Protein AF-A0A7S3M971-F1 (afdb_monomer_lite)

Secondary structure (DSSP, 8-state):
-PPPTT-SHHHHHHHHHHT-HHHHHHHHHTTPPPPTTHHHHHHHTT-HHHHHHHHHTTPPPPTTHHHHHHHTT-HHHHHHHHHTT----TTTHHHHHS--TTTTTT-

Sequence (107 aa):
LALPWSATPEASSIVAMTGNTDHMKRLIEAGCPWHPETTMHCASKNLPAMMKFVHENGCPWHPLTCQYAAQAGSIDCLLYAHTHGAVIQPNLCRRLLNPLPGDLAGL

Structure (mmCIF, N/CA/C/O backbone):
data_AF-A0A7S3M971-F1
#
_entry.id   AF-A0A7S3M971-F1
#
loop_
_atom_site.group_PDB
_atom_site.id
_atom_site.type_symbol
_atom_site.label_atom_id
_atom_site.label_alt_id
_atom_site.label_comp_id
_atom_site.label_asym_id
_atom_site.label_entity_id
_atom_site.label_seq_id
_atom_site.pdbx_PDB_ins_code
_atom_site.Cartn_x
_atom_site.Cartn_y
_atom_site.Cartn_z
_atom_site.occupancy
_atom_site.B_iso_or_equiv
_atom_site.auth_seq_id
_atom_site.auth_comp_id
_atom_site.auth_asym_id
_atom_site.auth_atom_id
_atom_site.pdbx_PDB_model_num
ATOM 1 N N . LEU A 1 1 ? 15.209 -9.851 -24.673 1.00 39.00 1 LEU A N 1
ATOM 2 C CA . LEU A 1 1 ? 15.557 -8.470 -24.269 1.00 39.00 1 LEU A CA 1
ATOM 3 C C . LEU A 1 1 ? 15.599 -8.457 -22.751 1.00 39.00 1 LEU A C 1
ATOM 5 O O . LEU A 1 1 ? 14.648 -8.924 -22.141 1.00 39.00 1 LEU A O 1
ATOM 9 N N . ALA A 1 2 ? 16.753 -8.115 -22.180 1.00 43.84 2 ALA A N 1
ATOM 10 C CA . ALA A 1 2 ? 17.083 -8.328 -20.774 1.00 43.84 2 ALA A CA 1
ATOM 11 C C . ALA A 1 2 ? 16.130 -7.559 -19.848 1.00 43.84 2 ALA A C 1
ATOM 13 O O . ALA A 1 2 ? 16.044 -6.336 -19.942 1.00 43.84 2 ALA A O 1
ATOM 14 N N . LEU A 1 3 ? 15.432 -8.271 -18.960 1.00 50.69 3 LEU A N 1
ATOM 15 C CA . LEU A 1 3 ? 14.775 -7.636 -17.821 1.00 50.69 3 LEU A CA 1
ATOM 16 C C . LEU A 1 3 ? 15.882 -6.976 -16.984 1.00 50.69 3 LEU A C 1
ATOM 18 O O . LEU A 1 3 ? 16.866 -7.653 -16.663 1.00 50.69 3 LEU A O 1
ATOM 22 N N . PRO A 1 4 ? 15.794 -5.669 -16.688 1.00 59.34 4 PRO A N 1
ATOM 23 C CA . PRO A 1 4 ? 16.798 -5.016 -15.874 1.00 59.34 4 PRO A CA 1
ATOM 24 C C . PRO A 1 4 ? 16.792 -5.690 -14.503 1.00 59.34 4 PRO A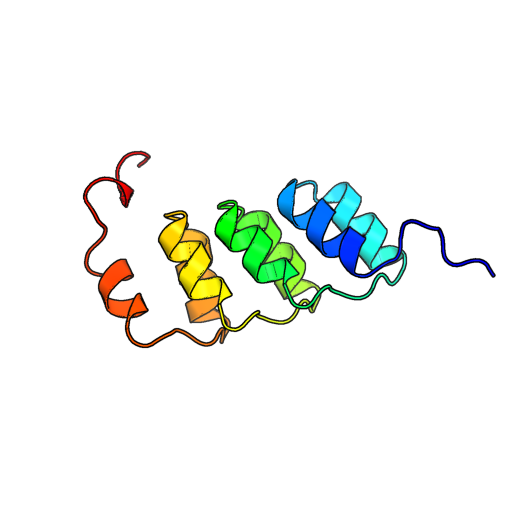 C 1
ATOM 26 O O . PRO A 1 4 ? 15.738 -6.019 -13.962 1.00 59.34 4 PRO A O 1
ATOM 29 N N . TRP A 1 5 ? 17.978 -5.862 -13.932 1.00 55.28 5 TRP A N 1
ATOM 30 C CA . TRP A 1 5 ? 18.257 -6.360 -12.578 1.00 55.28 5 TRP A CA 1
ATOM 31 C C . TRP A 1 5 ? 17.487 -5.628 -11.449 1.00 55.28 5 TRP A C 1
ATOM 33 O O . TRP A 1 5 ? 17.665 -5.950 -10.280 1.00 55.28 5 TRP A O 1
ATOM 43 N N . SER A 1 6 ? 16.643 -4.647 -11.787 1.00 60.62 6 SER A N 1
ATOM 44 C CA . SER A 1 6 ? 15.794 -3.845 -10.909 1.00 60.62 6 SER A CA 1
ATOM 45 C C . SER A 1 6 ? 14.292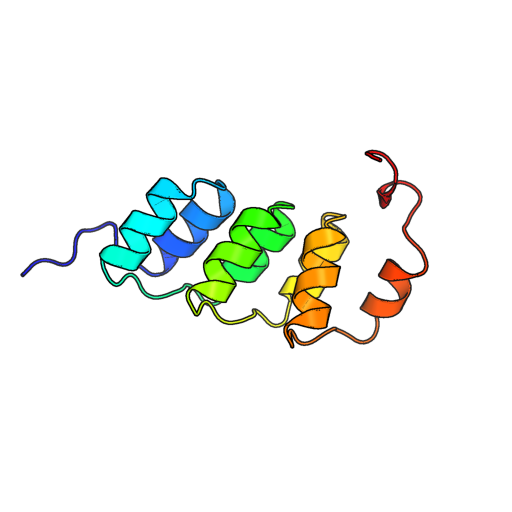 -4.168 -10.976 1.00 60.62 6 SER A C 1
ATOM 47 O O . SER A 1 6 ? 13.552 -3.649 -10.149 1.00 60.62 6 SER A O 1
ATOM 49 N N . ALA A 1 7 ? 13.812 -4.983 -11.924 1.00 68.12 7 ALA A N 1
ATOM 50 C CA . ALA A 1 7 ? 12.383 -5.298 -12.082 1.00 68.12 7 ALA A CA 1
ATOM 51 C C . ALA A 1 7 ? 11.999 -6.624 -11.403 1.00 68.12 7 ALA A C 1
ATOM 53 O O . ALA A 1 7 ? 11.342 -7.479 -11.998 1.00 68.12 7 ALA A O 1
ATOM 54 N N . THR A 1 8 ? 12.458 -6.826 -10.169 1.00 83.06 8 THR A N 1
ATOM 55 C CA . THR A 1 8 ? 12.052 -7.978 -9.357 1.00 83.06 8 THR A CA 1
ATOM 56 C C . THR A 1 8 ? 10.913 -7.579 -8.416 1.00 83.06 8 THR A C 1
ATOM 58 O O . THR A 1 8 ? 10.836 -6.408 -8.031 1.00 83.06 8 THR A O 1
ATOM 61 N N . PRO A 1 9 ? 10.035 -8.511 -8.000 1.00 82.38 9 PRO A N 1
ATOM 62 C CA . PRO A 1 9 ? 8.995 -8.210 -7.018 1.00 82.38 9 PRO A CA 1
ATOM 63 C C . PRO A 1 9 ? 9.549 -7.488 -5.781 1.00 82.38 9 PRO A C 1
ATOM 65 O O . PRO A 1 9 ? 8.962 -6.514 -5.317 1.00 82.38 9 PRO A O 1
ATOM 68 N N . GLU A 1 10 ? 10.723 -7.889 -5.292 1.00 88.19 10 GLU A N 1
ATOM 69 C CA . GLU A 1 10 ? 11.387 -7.312 -4.117 1.00 88.19 10 GLU A CA 1
ATOM 70 C C . GLU A 1 10 ? 11.674 -5.815 -4.279 1.00 88.19 10 GLU A C 1
ATOM 72 O O . GLU A 1 10 ? 11.571 -5.062 -3.308 1.00 88.19 10 GLU A O 1
ATOM 77 N N . ALA A 1 11 ? 11.967 -5.351 -5.499 1.00 88.31 11 ALA A N 1
ATOM 78 C CA . ALA A 1 11 ? 12.182 -3.934 -5.767 1.00 88.31 11 ALA A CA 1
ATOM 79 C C . ALA A 1 11 ? 10.930 -3.102 -5.452 1.00 88.31 11 ALA A C 1
ATOM 81 O O . ALA A 1 11 ? 11.047 -2.032 -4.852 1.00 88.31 11 ALA A O 1
ATOM 82 N N . SER A 1 12 ? 9.731 -3.609 -5.774 1.00 89.50 12 SER A N 1
ATOM 83 C CA . SER A 1 12 ? 8.471 -2.920 -5.451 1.00 89.50 12 SER A CA 1
ATOM 84 C C . SER A 1 12 ? 8.279 -2.764 -3.937 1.00 89.50 12 SER A C 1
ATOM 86 O O . SER A 1 12 ? 7.896 -1.695 -3.469 1.00 89.50 12 SER A O 1
ATOM 88 N N . SER A 1 13 ? 8.642 -3.784 -3.156 1.00 90.56 13 SER A N 1
ATOM 89 C CA . SER A 1 13 ? 8.592 -3.759 -1.692 1.00 90.56 13 SER A CA 1
ATOM 90 C C . SER A 1 13 ? 9.584 -2.748 -1.100 1.00 90.56 13 SER A C 1
ATOM 92 O O . SER A 1 13 ? 9.210 -1.903 -0.284 1.00 90.56 13 SER A O 1
ATOM 94 N N . ILE A 1 14 ? 10.839 -2.769 -1.563 1.00 89.25 14 ILE A N 1
ATOM 95 C CA . ILE A 1 14 ? 11.890 -1.857 -1.087 1.00 89.25 14 ILE A CA 1
ATOM 96 C C . ILE A 1 14 ? 11.523 -0.407 -1.404 1.00 89.25 14 ILE A C 1
ATOM 98 O O . ILE A 1 14 ? 11.549 0.446 -0.518 1.00 89.25 14 ILE A O 1
ATOM 102 N N . VAL A 1 15 ? 11.141 -0.114 -2.650 1.00 91.50 15 VAL A N 1
ATOM 103 C CA . VAL A 1 15 ? 10.777 1.249 -3.058 1.00 91.50 15 VAL A CA 1
ATOM 104 C C . VAL A 1 15 ? 9.540 1.734 -2.302 1.00 91.50 15 VAL A C 1
ATOM 106 O O . VAL A 1 15 ? 9.524 2.880 -1.847 1.00 91.50 15 VAL A O 1
ATOM 109 N N . ALA A 1 16 ? 8.550 0.869 -2.071 1.00 90.31 16 ALA A N 1
ATOM 110 C CA . ALA A 1 16 ? 7.361 1.202 -1.290 1.00 90.31 16 ALA A CA 1
ATOM 111 C C . ALA A 1 16 ? 7.695 1.674 0.131 1.00 90.31 16 ALA A C 1
ATOM 113 O O . ALA A 1 16 ? 7.096 2.638 0.609 1.00 90.31 16 ALA A O 1
ATOM 114 N N . MET A 1 17 ? 8.686 1.056 0.780 1.00 88.56 17 MET A N 1
ATOM 115 C CA . MET A 1 17 ? 9.145 1.448 2.119 1.00 88.56 17 MET A CA 1
ATOM 116 C C . MET A 1 17 ? 9.851 2.807 2.152 1.00 88.56 17 MET A C 1
ATOM 118 O O . MET A 1 17 ? 9.934 3.415 3.218 1.00 88.56 17 MET A O 1
ATOM 122 N N . THR A 1 18 ? 10.378 3.278 1.018 1.00 89.25 18 THR A N 1
ATOM 123 C CA . THR A 1 18 ? 11.065 4.579 0.931 1.00 89.25 18 THR A CA 1
ATOM 124 C C . THR A 1 18 ? 10.110 5.752 0.725 1.00 89.25 18 THR A C 1
ATOM 126 O O . THR A 1 18 ? 10.504 6.894 0.935 1.00 89.25 18 THR A O 1
ATOM 129 N N . GLY A 1 19 ? 8.876 5.498 0.274 1.00 86.94 19 GLY A N 1
ATOM 130 C CA . GLY A 1 19 ? 7.932 6.554 -0.102 1.00 86.94 19 GLY A CA 1
ATOM 131 C C . GLY A 1 19 ? 8.291 7.298 -1.398 1.00 86.94 19 GLY A C 1
ATOM 132 O O . GLY A 1 19 ? 7.608 8.256 -1.750 1.00 86.94 19 GLY A O 1
ATOM 133 N N . ASN A 1 20 ? 9.319 6.864 -2.140 1.00 90.25 20 ASN A N 1
ATOM 134 C CA . ASN A 1 20 ? 9.722 7.496 -3.396 1.00 90.25 20 ASN A CA 1
ATOM 135 C C . ASN A 1 20 ? 8.792 7.082 -4.555 1.00 90.25 20 ASN A C 1
ATOM 137 O O . ASN A 1 20 ? 8.924 6.002 -5.136 1.00 90.25 20 ASN A O 1
ATOM 141 N N . THR A 1 21 ? 7.838 7.951 -4.888 1.00 90.56 21 THR A N 1
ATOM 142 C CA . THR A 1 21 ? 6.831 7.723 -5.936 1.00 90.56 21 THR A CA 1
ATOM 143 C C . THR A 1 21 ? 7.415 7.716 -7.346 1.00 90.56 21 THR A C 1
ATOM 145 O O . THR A 1 21 ? 6.902 6.993 -8.196 1.00 90.56 21 THR A O 1
ATOM 148 N N . ASP A 1 22 ? 8.508 8.435 -7.603 1.00 90.88 22 ASP A N 1
ATOM 149 C CA . ASP A 1 22 ? 9.158 8.455 -8.919 1.00 90.88 22 ASP A CA 1
ATOM 150 C C . ASP A 1 22 ? 9.844 7.123 -9.224 1.00 90.88 22 ASP A C 1
ATOM 152 O O . ASP A 1 22 ? 9.708 6.578 -10.321 1.00 90.88 22 ASP A O 1
ATOM 156 N N . HIS A 1 23 ? 10.537 6.549 -8.239 1.00 89.69 23 HIS A N 1
ATOM 157 C CA . HIS A 1 23 ? 11.070 5.194 -8.359 1.00 89.69 23 HIS A CA 1
ATOM 158 C C . HIS A 1 23 ? 9.946 4.1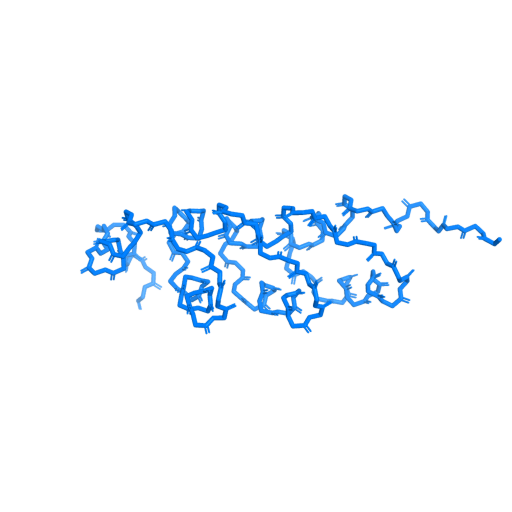69 -8.518 1.00 89.69 23 HIS A C 1
ATOM 160 O O . HIS A 1 23 ? 10.077 3.257 -9.332 1.00 89.69 23 HIS A O 1
ATOM 166 N N . MET A 1 24 ? 8.828 4.341 -7.805 1.00 91.00 24 MET A N 1
ATOM 167 C CA . MET A 1 24 ? 7.691 3.429 -7.927 1.00 91.00 24 MET A CA 1
ATOM 168 C C . MET A 1 24 ? 7.080 3.473 -9.332 1.00 91.00 24 MET A C 1
ATOM 170 O O . MET A 1 24 ? 6.848 2.428 -9.931 1.00 91.00 24 MET A O 1
ATOM 174 N N . LYS A 1 25 ? 6.887 4.670 -9.898 1.00 91.75 25 LYS A N 1
ATOM 175 C CA . LYS A 1 25 ? 6.402 4.845 -11.276 1.00 91.75 25 LYS A CA 1
ATOM 176 C C . LYS A 1 25 ? 7.293 4.138 -12.289 1.00 91.75 25 LYS A C 1
ATOM 178 O O . LYS A 1 25 ? 6.783 3.393 -13.117 1.00 91.75 25 LYS A O 1
ATOM 183 N N . ARG A 1 26 ? 8.615 4.293 -12.171 1.00 90.62 26 ARG A N 1
ATOM 184 C CA . ARG A 1 26 ? 9.575 3.612 -13.056 1.00 90.62 26 ARG A CA 1
ATOM 185 C C . ARG A 1 26 ? 9.449 2.090 -12.993 1.00 90.62 26 ARG A C 1
ATOM 187 O O . ARG A 1 26 ? 9.590 1.433 -14.018 1.00 90.62 26 ARG A O 1
ATOM 194 N N . LEU A 1 27 ? 9.186 1.525 -11.812 1.00 89.50 27 LEU A N 1
ATOM 195 C CA . LEU A 1 27 ? 8.960 0.084 -11.670 1.00 89.50 27 LEU A CA 1
ATOM 196 C C . LEU A 1 27 ? 7.650 -0.356 -12.332 1.00 89.50 27 LEU A C 1
ATOM 198 O O . LEU A 1 27 ? 7.644 -1.369 -13.029 1.00 89.50 27 LEU A O 1
ATOM 202 N N . ILE A 1 28 ? 6.570 0.412 -12.168 1.00 89.56 28 ILE A N 1
ATOM 203 C CA . ILE A 1 28 ? 5.279 0.133 -12.815 1.00 89.56 28 ILE A CA 1
ATOM 204 C C . ILE A 1 28 ? 5.420 0.184 -14.343 1.00 89.56 28 ILE A C 1
ATOM 206 O O . ILE A 1 28 ? 5.005 -0.747 -15.029 1.00 89.56 28 ILE A O 1
ATOM 210 N N . GLU A 1 29 ? 6.060 1.226 -14.882 1.00 89.19 29 GLU A N 1
ATOM 211 C CA . GLU A 1 29 ? 6.311 1.388 -16.323 1.00 89.19 29 GLU A CA 1
ATOM 212 C C . GLU A 1 29 ? 7.190 0.267 -16.898 1.00 89.19 29 GLU A C 1
ATOM 214 O O . GLU A 1 29 ? 6.998 -0.154 -18.037 1.00 89.19 29 GLU A O 1
ATOM 219 N N . ALA A 1 30 ? 8.127 -0.257 -16.102 1.00 88.38 30 ALA A N 1
ATOM 220 C CA . ALA A 1 30 ? 8.954 -1.402 -16.471 1.00 88.38 30 ALA A CA 1
ATOM 221 C C . ALA A 1 30 ? 8.208 -2.751 -16.409 1.00 88.38 30 ALA A C 1
ATOM 223 O O . ALA A 1 30 ? 8.793 -3.780 -16.751 1.00 88.38 30 ALA A O 1
ATOM 224 N N . GLY A 1 31 ? 6.945 -2.771 -15.969 1.00 86.94 31 GLY A N 1
ATOM 225 C CA . GLY A 1 31 ? 6.158 -3.994 -15.802 1.00 86.94 31 GLY A CA 1
ATOM 226 C C . GLY A 1 31 ? 6.594 -4.835 -14.601 1.00 86.94 31 GLY A C 1
ATOM 227 O O . GLY A 1 31 ? 6.452 -6.058 -14.625 1.00 86.94 31 GLY A O 1
ATOM 228 N N . CYS A 1 32 ? 7.156 -4.205 -13.565 1.00 87.38 32 CYS A N 1
ATOM 229 C CA . CYS A 1 32 ? 7.559 -4.900 -12.350 1.00 87.38 32 CYS A CA 1
ATOM 230 C C . CYS A 1 32 ? 6.331 -5.519 -11.659 1.00 87.38 32 CYS A C 1
ATOM 232 O O . CYS A 1 32 ? 5.370 -4.800 -11.371 1.00 87.38 32 CYS A O 1
ATOM 234 N N . PRO A 1 33 ? 6.345 -6.825 -11.344 1.00 89.81 33 PRO A N 1
ATOM 235 C CA . PRO A 1 33 ? 5.282 -7.433 -10.558 1.00 89.81 33 PRO A CA 1
ATOM 236 C C . PRO A 1 33 ? 5.266 -6.867 -9.134 1.00 89.81 33 PRO A C 1
ATOM 238 O O . PRO A 1 33 ? 6.305 -6.531 -8.562 1.00 89.81 33 PRO A O 1
ATOM 241 N N . TRP A 1 34 ? 4.075 -6.805 -8.544 1.00 92.62 34 TRP A N 1
ATOM 242 C CA . TRP A 1 34 ? 3.908 -6.421 -7.149 1.00 92.62 34 TRP A CA 1
ATOM 243 C C . TRP A 1 34 ? 4.397 -7.523 -6.214 1.00 92.62 34 TRP A C 1
ATOM 245 O O . TRP A 1 34 ? 4.000 -8.682 -6.344 1.00 92.62 34 TRP A O 1
ATOM 255 N N . HIS A 1 35 ? 5.200 -7.157 -5.217 1.00 93.88 35 HIS A N 1
ATOM 256 C CA . HIS A 1 35 ? 5.418 -8.027 -4.071 1.00 93.88 35 HIS A CA 1
ATOM 257 C C . HIS A 1 35 ? 4.110 -8.153 -3.273 1.00 93.88 35 HIS A C 1
ATOM 259 O O . HIS A 1 35 ? 3.446 -7.139 -3.032 1.00 93.88 35 HIS A O 1
ATOM 265 N N . PRO A 1 36 ? 3.744 -9.351 -2.789 1.00 89.75 36 PRO A N 1
ATOM 266 C CA . PRO A 1 36 ? 2.511 -9.548 -2.019 1.00 89.75 36 PRO A CA 1
ATOM 267 C C . PRO A 1 36 ? 2.454 -8.710 -0.731 1.00 89.75 36 PRO A C 1
ATOM 269 O O . PRO A 1 36 ? 1.374 -8.406 -0.233 1.00 89.75 36 PRO A O 1
ATOM 272 N N . GLU A 1 37 ? 3.610 -8.312 -0.200 1.00 93.56 37 GLU A N 1
ATOM 273 C CA . GLU A 1 37 ? 3.730 -7.545 1.047 1.00 93.56 37 GLU A CA 1
ATOM 274 C C . GLU A 1 37 ? 3.833 -6.023 0.847 1.00 93.56 37 GLU A C 1
ATOM 276 O O . GLU A 1 37 ? 3.921 -5.281 1.824 1.00 93.56 37 GLU A O 1
ATOM 281 N N . THR A 1 38 ? 3.811 -5.524 -0.392 1.00 94.38 38 THR A N 1
ATOM 282 C CA . THR A 1 38 ? 4.025 -4.096 -0.689 1.00 94.38 38 THR A CA 1
ATOM 283 C C . THR A 1 38 ? 3.074 -3.181 0.093 1.00 94.38 38 THR A C 1
ATOM 285 O O . THR A 1 38 ? 3.519 -2.226 0.731 1.00 94.38 38 THR A O 1
ATOM 288 N N . THR A 1 39 ? 1.773 -3.496 0.134 1.00 93.69 39 THR A N 1
ATOM 289 C CA . THR A 1 39 ? 0.792 -2.702 0.902 1.00 93.69 39 THR A CA 1
ATOM 290 C C . THR A 1 39 ? 1.027 -2.772 2.415 1.00 93.69 39 THR A C 1
ATOM 292 O O . THR A 1 39 ? 0.879 -1.761 3.102 1.00 93.69 39 THR A O 1
ATOM 295 N N . MET A 1 40 ? 1.457 -3.924 2.942 1.00 92.69 40 MET A N 1
ATOM 296 C CA . MET A 1 40 ? 1.815 -4.092 4.357 1.00 92.69 40 MET A CA 1
ATOM 297 C C . MET A 1 40 ? 3.025 -3.238 4.742 1.00 92.69 40 MET A C 1
ATOM 299 O O . MET A 1 40 ? 3.039 -2.640 5.818 1.00 92.69 40 MET A O 1
ATOM 303 N N . HIS A 1 41 ? 4.023 -3.147 3.867 1.00 94.19 41 HIS A N 1
ATOM 304 C CA . HIS A 1 41 ? 5.203 -2.322 4.095 1.00 94.19 41 HIS A CA 1
ATOM 305 C C . HIS A 1 41 ? 4.904 -0.822 4.064 1.00 94.19 41 HIS A C 1
ATOM 307 O O . HIS A 1 41 ? 5.419 -0.088 4.907 1.00 94.19 41 HIS A O 1
ATOM 313 N N . CYS A 1 42 ? 4.029 -0.353 3.169 1.00 94.31 42 CYS A N 1
ATOM 314 C CA . CYS A 1 42 ? 3.561 1.034 3.228 1.00 94.31 42 CYS A CA 1
ATOM 315 C C . CYS A 1 42 ? 2.848 1.330 4.555 1.00 94.31 42 CYS A C 1
ATOM 317 O O . CYS A 1 42 ? 3.110 2.352 5.189 1.00 94.31 42 CYS A O 1
ATOM 319 N N . ALA A 1 43 ? 1.977 0.414 4.988 1.00 91.94 43 ALA A N 1
ATOM 320 C CA . ALA A 1 43 ? 1.237 0.532 6.236 1.00 91.94 43 ALA A CA 1
ATOM 321 C C . ALA A 1 43 ? 2.154 0.564 7.470 1.00 91.94 43 ALA A C 1
ATOM 323 O O . ALA A 1 43 ? 1.984 1.424 8.332 1.00 91.94 43 ALA A O 1
ATOM 324 N N . SER A 1 44 ? 3.157 -0.318 7.546 1.00 91.38 44 SER A N 1
ATOM 325 C CA . SER A 1 44 ? 4.093 -0.372 8.679 1.00 91.38 44 SER A CA 1
ATOM 326 C C . SER A 1 44 ? 5.017 0.846 8.767 1.00 91.38 44 SER A C 1
ATOM 328 O O . SER A 1 44 ? 5.509 1.169 9.848 1.00 91.38 44 SER A O 1
ATOM 330 N N . LYS A 1 45 ? 5.241 1.541 7.645 1.00 93.12 45 LYS A N 1
ATOM 331 C CA . LYS A 1 45 ? 6.021 2.784 7.571 1.00 93.12 45 LYS A CA 1
AT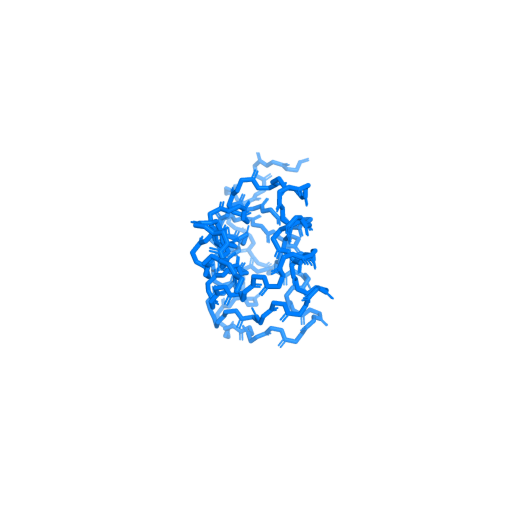OM 332 C C . LYS A 1 45 ? 5.184 4.054 7.717 1.00 93.12 45 LYS A C 1
ATOM 334 O O . LYS A 1 45 ? 5.753 5.136 7.631 1.00 93.12 45 LYS A O 1
ATOM 339 N N . ASN A 1 46 ? 3.873 3.935 7.946 1.00 91.44 46 ASN A N 1
ATOM 340 C CA . ASN A 1 46 ? 2.947 5.068 7.983 1.00 91.44 46 ASN A CA 1
ATOM 341 C C . ASN A 1 46 ? 3.042 5.936 6.707 1.00 91.44 46 ASN A C 1
ATOM 343 O O . ASN A 1 46 ? 3.173 7.156 6.769 1.00 91.44 46 ASN A O 1
ATOM 347 N N . LEU A 1 47 ? 3.006 5.295 5.531 1.00 94.62 47 LEU A N 1
ATOM 348 C CA . LEU A 1 47 ? 3.076 5.956 4.221 1.00 94.62 47 LEU A CA 1
ATOM 349 C C . LEU A 1 47 ? 1.722 5.886 3.485 1.00 94.62 47 LEU A C 1
ATOM 351 O O . LEU A 1 47 ? 1.609 5.177 2.478 1.00 94.62 47 LEU A O 1
ATOM 355 N N . PRO A 1 48 ? 0.682 6.618 3.930 1.00 92.38 48 PRO A N 1
ATOM 356 C CA . PRO A 1 48 ? -0.656 6.519 3.349 1.00 92.38 48 PRO A CA 1
ATOM 357 C C . PRO A 1 48 ? -0.703 6.937 1.880 1.00 92.38 48 PRO A C 1
ATOM 359 O O . PRO A 1 48 ? -1.372 6.279 1.092 1.00 92.38 48 PRO A O 1
ATOM 362 N N . ALA A 1 49 ? 0.039 7.972 1.474 1.00 94.12 49 ALA A N 1
ATOM 363 C CA . ALA A 1 49 ? 0.074 8.404 0.075 1.00 94.12 49 ALA A CA 1
ATOM 364 C C 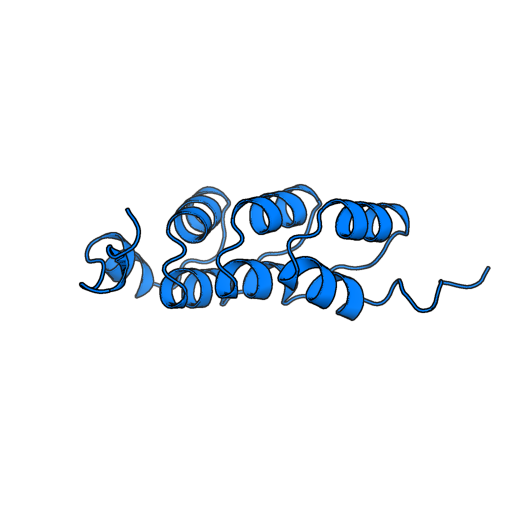. ALA A 1 49 ? 0.646 7.318 -0.855 1.00 94.12 49 ALA A C 1
ATOM 366 O O . ALA A 1 49 ? 0.081 7.050 -1.913 1.00 94.12 49 ALA A O 1
ATOM 367 N N . MET A 1 50 ? 1.726 6.645 -0.435 1.00 95.12 50 MET A N 1
ATOM 368 C CA . MET A 1 50 ? 2.311 5.543 -1.202 1.00 95.12 50 MET A CA 1
ATOM 369 C C . MET A 1 50 ? 1.391 4.318 -1.212 1.00 95.12 50 MET A C 1
ATOM 371 O O . MET A 1 50 ? 1.227 3.702 -2.258 1.00 95.12 50 MET A O 1
ATOM 375 N N . MET A 1 51 ? 0.754 3.984 -0.083 1.00 94.69 51 MET A N 1
ATOM 376 C CA . MET A 1 51 ? -0.167 2.845 -0.012 1.00 94.69 51 MET A CA 1
ATOM 377 C C . MET A 1 51 ? -1.365 3.017 -0.957 1.00 94.69 51 MET A C 1
ATOM 379 O O . MET A 1 51 ? -1.732 2.072 -1.653 1.00 94.69 51 MET A O 1
ATOM 383 N N . LYS A 1 52 ? -1.939 4.228 -1.010 1.00 94.50 52 LYS A N 1
ATOM 384 C CA . LYS A 1 52 ? -2.989 4.589 -1.976 1.00 94.50 52 LYS A CA 1
ATOM 385 C C . LYS A 1 52 ? -2.483 4.433 -3.405 1.00 94.50 52 LYS A C 1
ATOM 387 O O . LYS A 1 52 ? -3.090 3.722 -4.194 1.00 94.50 52 LYS A O 1
ATOM 392 N N . PHE A 1 53 ? -1.314 5.008 -3.691 1.00 94.50 53 PHE A N 1
ATOM 393 C CA . PHE A 1 53 ? -0.702 4.960 -5.013 1.00 94.50 53 PHE A CA 1
ATOM 394 C C . PHE A 1 53 ? -0.490 3.525 -5.516 1.00 94.50 53 PHE A C 1
ATOM 396 O O . PHE A 1 53 ? -0.914 3.197 -6.621 1.00 94.50 53 PHE A O 1
ATOM 403 N N . VAL A 1 54 ? 0.131 2.643 -4.726 1.00 94.19 54 VAL A N 1
ATOM 404 C CA . VAL A 1 54 ? 0.368 1.255 -5.164 1.00 94.19 54 VAL A CA 1
ATOM 405 C C . VAL A 1 54 ? -0.939 0.482 -5.321 1.00 94.19 54 VAL A C 1
ATOM 407 O O . VAL A 1 54 ? -1.073 -0.293 -6.265 1.00 94.19 54 VAL A O 1
ATOM 410 N N . HIS A 1 55 ? -1.923 0.713 -4.446 1.00 94.25 55 HIS A N 1
ATOM 411 C CA . HIS A 1 55 ? -3.222 0.051 -4.531 1.00 94.25 55 HIS A CA 1
ATOM 412 C C . HIS A 1 55 ? -4.000 0.461 -5.790 1.00 94.25 55 HIS A C 1
ATOM 414 O O . HIS A 1 55 ? -4.481 -0.402 -6.521 1.00 94.25 55 HIS A O 1
ATOM 420 N N . GLU A 1 56 ? -4.051 1.760 -6.097 1.00 94.25 56 GLU A N 1
ATOM 421 C CA . GLU A 1 56 ? -4.684 2.298 -7.312 1.00 94.25 56 GLU A CA 1
ATOM 422 C C . GLU A 1 56 ? -4.015 1.792 -8.599 1.00 94.25 56 GLU A C 1
ATOM 424 O O . GLU A 1 56 ? -4.663 1.700 -9.639 1.00 94.25 56 GLU A O 1
ATOM 429 N N . ASN A 1 57 ? -2.742 1.390 -8.522 1.00 93.75 57 ASN A N 1
ATOM 430 C CA . ASN A 1 57 ? -1.995 0.762 -9.616 1.00 93.75 57 ASN A CA 1
ATOM 431 C C . ASN A 1 57 ? -2.042 -0.783 -9.581 1.00 93.75 57 ASN A C 1
ATOM 433 O O . ASN A 1 57 ? -1.213 -1.460 -10.194 1.00 93.75 57 ASN A O 1
ATOM 437 N N . GLY A 1 58 ? -3.017 -1.365 -8.876 1.00 91.62 58 GLY A N 1
ATOM 438 C CA . GLY A 1 58 ? -3.309 -2.799 -8.912 1.00 91.62 58 GLY A CA 1
ATOM 439 C C . GLY A 1 58 ? -2.514 -3.653 -7.925 1.00 91.62 58 GLY A C 1
ATOM 440 O O . GLY A 1 58 ? -2.537 -4.880 -8.037 1.00 91.62 58 GLY A O 1
ATOM 441 N N . CYS A 1 59 ? -1.818 -3.051 -6.955 1.00 93.38 59 CYS A N 1
ATOM 442 C CA . CYS A 1 59 ? -1.181 -3.816 -5.888 1.00 93.38 59 CYS A CA 1
ATOM 443 C C . CYS A 1 59 ? -2.250 -4.446 -4.974 1.00 93.38 59 CYS A C 1
ATOM 445 O O . CYS A 1 59 ? -3.101 -3.724 -4.435 1.00 93.38 59 CYS A O 1
ATOM 447 N N . PRO A 1 60 ? -2.205 -5.772 -4.741 1.00 92.56 60 PRO A N 1
ATOM 448 C CA . PRO A 1 60 ? -3.166 -6.434 -3.874 1.00 92.56 60 PRO A CA 1
ATOM 449 C C . PRO A 1 60 ? -2.980 -6.040 -2.403 1.00 92.56 60 PRO A C 1
ATOM 451 O O . PRO A 1 60 ? -1.885 -5.688 -1.942 1.00 92.56 60 PRO A O 1
ATOM 454 N N . TRP A 1 61 ? -4.072 -6.141 -1.647 1.00 92.94 61 TRP A N 1
ATOM 455 C CA . TRP A 1 61 ? -4.035 -6.020 -0.196 1.00 92.94 61 TRP A CA 1
ATOM 456 C C . TRP A 1 61 ? -3.357 -7.234 0.427 1.00 92.94 61 TRP A C 1
ATOM 458 O O . TRP A 1 61 ? -3.776 -8.371 0.209 1.00 92.94 61 TRP A O 1
ATOM 468 N N . HIS A 1 62 ? -2.363 -6.988 1.273 1.00 92.31 62 HIS A N 1
ATOM 469 C CA . HIS A 1 62 ? -1.856 -8.020 2.158 1.00 92.31 62 HIS A CA 1
ATOM 470 C C . HIS A 1 62 ? -2.842 -8.237 3.329 1.00 92.31 62 HIS A C 1
ATOM 472 O O . HIS A 1 62 ? -3.331 -7.257 3.905 1.00 92.31 62 HIS A O 1
ATOM 478 N N . PRO A 1 63 ? -3.115 -9.484 3.763 1.00 88.00 63 PRO A N 1
ATOM 479 C CA . PRO A 1 63 ? -4.079 -9.768 4.838 1.00 88.00 63 PRO A CA 1
ATOM 480 C C . PRO A 1 63 ? -3.762 -9.102 6.186 1.00 88.00 63 PRO A C 1
ATOM 482 O O . PRO A 1 63 ? -4.645 -8.940 7.031 1.00 88.00 63 PRO A O 1
ATOM 485 N N . LEU A 1 64 ? -2.495 -8.728 6.397 1.00 88.12 64 LEU A N 1
ATOM 486 C CA . LEU A 1 64 ? -2.015 -8.072 7.616 1.00 88.12 64 LEU A CA 1
ATOM 487 C C . LEU A 1 64 ? -1.829 -6.554 7.472 1.00 88.12 64 LEU A C 1
ATOM 489 O O . LEU A 1 64 ? -1.471 -5.913 8.458 1.00 88.12 64 LEU A O 1
ATOM 493 N N . THR A 1 65 ? -2.092 -5.950 6.303 1.00 90.69 65 THR A N 1
ATOM 494 C CA . THR A 1 65 ? -1.900 -4.500 6.073 1.00 90.69 65 THR A CA 1
ATOM 495 C C . THR A 1 65 ? -2.559 -3.661 7.164 1.00 90.69 65 THR A C 1
ATOM 497 O O . THR A 1 65 ? -1.928 -2.812 7.786 1.00 90.69 65 THR A O 1
ATOM 500 N N . CYS A 1 66 ? -3.812 -3.981 7.467 1.00 87.31 66 CYS A N 1
ATOM 501 C CA . CYS A 1 66 ? -4.604 -3.388 8.531 1.00 87.31 66 CYS A CA 1
ATOM 502 C C . CYS A 1 66 ? -3.949 -3.504 9.927 1.00 87.31 66 CYS A C 1
ATOM 504 O O . CYS A 1 66 ? -3.885 -2.533 10.677 1.00 87.31 66 CYS A O 1
ATOM 506 N N . GLN A 1 67 ? -3.416 -4.674 10.292 1.00 85.56 67 GLN A N 1
ATOM 507 C CA . GLN A 1 67 ? -2.764 -4.876 11.590 1.00 85.56 67 GLN A CA 1
ATOM 508 C C . GLN A 1 67 ? -1.523 -3.989 11.749 1.00 85.56 67 GLN A C 1
ATOM 510 O O . GLN A 1 67 ? -1.371 -3.342 12.792 1.00 85.56 67 GLN A O 1
ATOM 515 N N . TYR A 1 68 ? -0.680 -3.948 10.715 1.00 88.25 68 TYR A N 1
ATOM 516 C CA . TYR A 1 68 ? 0.546 -3.152 10.694 1.00 88.25 68 TYR A CA 1
ATOM 517 C C . TYR A 1 68 ? 0.265 -1.653 10.640 1.00 88.25 68 TYR A C 1
ATOM 519 O O . TYR A 1 68 ? 0.891 -0.912 11.390 1.00 88.25 68 TYR A O 1
ATOM 527 N N . ALA A 1 69 ? -0.716 -1.213 9.845 1.00 87.88 69 ALA A N 1
ATOM 528 C CA . ALA A 1 69 ? -1.139 0.188 9.805 1.00 87.88 69 ALA A CA 1
ATOM 529 C C . ALA A 1 69 ? -1.512 0.673 11.204 1.00 87.88 69 ALA A C 1
ATOM 531 O O . ALA A 1 69 ? -1.027 1.701 11.663 1.00 87.88 69 ALA A O 1
ATOM 532 N N . ALA A 1 70 ? -2.303 -0.114 11.931 1.00 82.88 70 ALA A N 1
ATOM 533 C CA . ALA A 1 70 ? -2.672 0.256 13.281 1.00 82.88 70 ALA A CA 1
ATOM 534 C C . ALA A 1 70 ? -1.489 0.156 14.259 1.00 82.88 70 ALA A C 1
ATOM 536 O O . ALA A 1 70 ? -1.395 0.979 15.158 1.00 82.88 70 ALA A O 1
ATOM 537 N N . GLN A 1 71 ? -0.583 -0.828 14.146 1.00 84.81 71 GLN A N 1
ATOM 538 C CA . GLN A 1 71 ? 0.637 -0.876 14.983 1.00 84.81 71 GLN A CA 1
ATOM 539 C C . GLN A 1 71 ? 1.556 0.332 14.757 1.00 84.81 71 GLN A C 1
ATOM 541 O O . GLN A 1 71 ? 2.202 0.774 15.698 1.00 84.81 71 GLN A O 1
ATOM 546 N N . ALA A 1 72 ? 1.579 0.867 13.538 1.00 85.50 72 ALA A N 1
ATOM 547 C CA . ALA A 1 72 ? 2.325 2.064 13.174 1.00 85.50 72 ALA A CA 1
ATOM 548 C C . ALA A 1 72 ? 1.581 3.380 13.486 1.00 85.50 72 ALA A C 1
ATOM 550 O O . ALA A 1 72 ? 2.089 4.444 13.145 1.00 85.50 72 ALA A O 1
ATOM 551 N N . GLY A 1 73 ? 0.371 3.328 14.065 1.00 84.06 73 GLY A N 1
ATOM 552 C CA . GLY A 1 73 ? -0.462 4.516 14.299 1.00 84.06 73 GLY A CA 1
ATOM 553 C C . GLY A 1 73 ? -0.978 5.183 13.013 1.00 84.06 73 GLY A C 1
ATOM 554 O O . GLY A 1 73 ? -1.402 6.333 13.031 1.00 84.06 73 GLY A O 1
ATOM 555 N N . SER A 1 74 ? -0.950 4.484 11.875 1.00 86.62 74 SER A N 1
ATOM 556 C CA . SER A 1 74 ? -1.333 5.019 10.567 1.00 86.62 74 SER A CA 1
ATOM 557 C C . SER A 1 74 ? -2.850 4.993 10.358 1.00 86.62 74 SER A C 1
ATOM 559 O O . SER A 1 74 ? -3.392 4.131 9.659 1.00 86.62 74 SER A O 1
ATOM 561 N N . ILE A 1 75 ? -3.552 5.947 10.976 1.00 84.81 75 ILE A N 1
ATOM 562 C CA . ILE A 1 75 ? -5.017 6.079 10.884 1.00 84.81 75 ILE A CA 1
ATOM 563 C C . ILE A 1 75 ? -5.468 6.230 9.423 1.00 84.81 75 ILE A C 1
ATOM 565 O O . ILE A 1 75 ? -6.423 5.577 9.001 1.00 84.81 75 ILE A O 1
ATOM 569 N N . ASP A 1 76 ? -4.738 7.007 8.620 1.00 89.06 76 ASP A N 1
ATOM 570 C CA . ASP A 1 76 ? -5.054 7.208 7.203 1.00 89.06 76 ASP A CA 1
ATOM 571 C C . ASP A 1 76 ? -4.959 5.916 6.385 1.00 89.06 76 ASP A C 1
ATOM 573 O O . ASP A 1 76 ? -5.806 5.665 5.521 1.00 89.06 76 ASP A O 1
ATOM 577 N N . CYS A 1 77 ? -3.956 5.070 6.659 1.00 89.38 77 CYS A N 1
ATOM 578 C CA . CYS A 1 77 ? -3.863 3.765 6.010 1.00 89.38 77 CYS A CA 1
ATOM 579 C C . CYS A 1 77 ? -5.039 2.871 6.412 1.00 89.38 77 CYS A C 1
ATOM 581 O O . CYS A 1 77 ? -5.615 2.200 5.560 1.00 89.38 77 CYS A O 1
ATOM 583 N N . LEU A 1 78 ? -5.431 2.876 7.688 1.00 86.94 78 LEU A N 1
ATOM 584 C CA . LEU A 1 78 ? -6.562 2.081 8.164 1.00 86.94 78 LEU A CA 1
ATOM 585 C C . LEU A 1 78 ? -7.878 2.492 7.516 1.00 86.94 78 LEU A C 1
ATOM 587 O O . LEU A 1 78 ? -8.628 1.632 7.060 1.00 86.94 78 LEU A O 1
ATOM 591 N N . LEU A 1 79 ? -8.154 3.796 7.466 1.00 87.12 79 LEU A N 1
ATOM 592 C CA . LEU A 1 79 ? -9.383 4.318 6.882 1.00 87.12 79 LEU A CA 1
ATOM 593 C C . LEU A 1 79 ? -9.454 4.000 5.387 1.00 87.12 79 LEU A C 1
ATOM 595 O O . LEU A 1 79 ? -10.494 3.571 4.881 1.00 87.12 79 LEU A O 1
ATOM 599 N N . TYR A 1 80 ? -8.337 4.166 4.680 1.00 90.00 80 TYR A N 1
ATOM 600 C CA . TYR A 1 80 ? -8.279 3.845 3.263 1.00 90.00 80 TYR A CA 1
ATOM 601 C C . TYR A 1 80 ? -8.450 2.340 3.015 1.00 90.00 80 TYR A C 1
ATOM 603 O O . TYR A 1 80 ? -9.297 1.947 2.219 1.00 90.00 80 TYR A O 1
ATOM 611 N N . ALA A 1 81 ? -7.730 1.492 3.753 1.00 88.81 81 ALA A N 1
ATOM 612 C CA . ALA A 1 81 ? -7.852 0.041 3.644 1.00 88.81 81 ALA A CA 1
ATOM 613 C C . ALA A 1 81 ? -9.290 -0.428 3.943 1.00 88.81 81 ALA A C 1
ATOM 615 O O . ALA A 1 81 ? -9.842 -1.238 3.199 1.00 88.81 81 ALA A O 1
ATOM 616 N N . HIS A 1 82 ? -9.935 0.137 4.972 1.00 84.19 82 HIS A N 1
ATOM 617 C CA . HIS A 1 82 ? -11.325 -0.169 5.316 1.00 84.19 82 HIS A CA 1
ATOM 618 C C . HIS A 1 82 ? -12.305 0.162 4.188 1.00 84.19 82 HIS A C 1
ATOM 620 O O . HIS A 1 82 ? -13.182 -0.642 3.875 1.00 84.19 82 HIS A O 1
ATOM 626 N N . THR A 1 83 ? -12.159 1.342 3.589 1.00 87.44 83 THR A N 1
ATOM 627 C CA . THR A 1 83 ? -13.070 1.837 2.546 1.00 87.44 83 THR A CA 1
ATOM 628 C C . THR A 1 83 ? -12.850 1.159 1.192 1.00 87.44 83 THR A C 1
ATOM 630 O O . THR A 1 83 ? -13.774 1.118 0.386 1.00 87.44 83 THR A O 1
ATOM 633 N N . HIS A 1 84 ? -11.671 0.571 0.960 1.00 89.31 84 HIS A N 1
ATOM 634 C CA . HIS A 1 84 ? -11.270 -0.035 -0.318 1.00 89.31 84 HIS A CA 1
ATOM 635 C C . HIS A 1 84 ? -11.181 -1.569 -0.252 1.00 89.31 84 HIS A C 1
ATOM 637 O O . HIS A 1 84 ? -10.427 -2.204 -0.991 1.00 89.31 84 HIS A O 1
ATOM 643 N N . GLY A 1 85 ? -11.965 -2.179 0.643 1.00 81.94 85 GLY A N 1
ATOM 644 C CA . GLY A 1 85 ? -12.192 -3.625 0.659 1.00 81.94 85 GLY A CA 1
ATOM 645 C C . GLY A 1 85 ? -11.011 -4.464 1.146 1.00 81.94 85 GLY A C 1
ATOM 646 O O . GLY A 1 85 ? -10.983 -5.669 0.891 1.00 81.94 85 GLY A O 1
ATOM 647 N N . ALA A 1 86 ? -10.042 -3.873 1.852 1.00 83.62 86 ALA A N 1
ATOM 648 C CA . ALA A 1 86 ? -9.044 -4.666 2.556 1.00 83.62 86 ALA A CA 1
ATOM 649 C C . ALA A 1 86 ? -9.728 -5.499 3.647 1.00 83.62 86 ALA A C 1
ATOM 651 O O . ALA A 1 86 ? -10.657 -5.040 4.315 1.00 83.62 86 ALA A O 1
ATOM 652 N N . VAL A 1 87 ? -9.243 -6.721 3.872 1.00 77.00 87 VAL A N 1
ATOM 653 C CA . VAL A 1 87 ? -9.733 -7.551 4.975 1.00 77.00 87 VAL A CA 1
ATOM 654 C C . VAL A 1 87 ? -9.349 -6.880 6.293 1.00 77.00 87 VAL A C 1
ATOM 656 O O . VAL A 1 87 ? -8.173 -6.748 6.638 1.00 77.00 87 VAL A O 1
ATOM 659 N N . ILE A 1 88 ? -10.354 -6.437 7.041 1.00 70.56 88 ILE A N 1
ATOM 660 C CA . ILE A 1 88 ? -10.168 -5.867 8.372 1.00 70.56 88 ILE A CA 1
ATOM 661 C C . ILE A 1 88 ? -10.261 -7.005 9.370 1.00 70.56 88 ILE A C 1
ATOM 663 O O . ILE A 1 88 ? -11.263 -7.714 9.440 1.00 70.56 88 ILE A O 1
ATOM 667 N N . GLN A 1 89 ? -9.209 -7.176 10.162 1.00 67.62 89 GLN A N 1
ATOM 668 C CA . GLN A 1 89 ? -9.233 -8.130 11.263 1.00 67.62 89 GLN A CA 1
ATOM 669 C C . GLN A 1 89 ? -10.268 -7.670 12.311 1.00 67.62 89 GLN A C 1
ATOM 671 O O . GLN A 1 89 ? -10.281 -6.482 12.645 1.00 67.62 89 GLN A O 1
ATOM 676 N N . PRO A 1 90 ? -11.089 -8.565 12.896 1.00 61.53 90 PRO A N 1
ATOM 677 C CA . PRO A 1 90 ? -12.170 -8.188 13.821 1.00 61.53 90 PRO A CA 1
ATOM 678 C C . PRO A 1 90 ? -11.708 -7.320 15.001 1.00 61.53 90 PRO A C 1
ATOM 680 O O . PRO A 1 90 ? -12.417 -6.435 15.476 1.00 61.53 90 PRO A O 1
ATOM 683 N N . ASN A 1 91 ? -10.469 -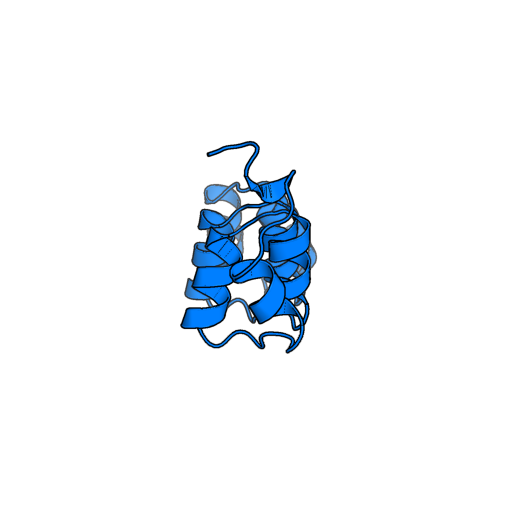7.537 15.444 1.00 64.75 91 ASN A N 1
ATOM 684 C CA . ASN A 1 91 ? -9.862 -6.867 16.594 1.00 64.75 91 ASN A CA 1
ATOM 685 C C . ASN A 1 91 ? -9.455 -5.412 16.293 1.00 64.75 91 ASN A C 1
ATOM 687 O O . ASN A 1 91 ? -9.126 -4.655 17.206 1.00 64.75 91 ASN A O 1
ATOM 691 N N . LEU A 1 92 ? -9.439 -5.022 15.017 1.00 63.25 92 LEU A N 1
ATOM 692 C CA . LEU A 1 92 ? -8.910 -3.745 14.553 1.00 63.25 92 LEU A CA 1
ATOM 693 C C . LEU A 1 92 ? -9.913 -2.594 14.690 1.00 63.25 92 LEU A C 1
ATOM 695 O O . LEU A 1 92 ? -9.510 -1.481 15.023 1.00 63.25 92 LEU A O 1
ATOM 699 N N . CYS A 1 93 ? -11.214 -2.868 14.527 1.00 58.75 93 CYS A N 1
ATOM 700 C CA . CYS A 1 93 ? -12.288 -1.887 14.738 1.00 58.75 93 CYS A CA 1
ATOM 701 C C . CYS A 1 93 ? -12.233 -1.285 16.151 1.00 58.75 93 CYS A C 1
ATOM 703 O O . CYS A 1 93 ? -12.479 -0.098 16.343 1.00 58.75 93 CYS A O 1
ATOM 705 N N . ARG A 1 94 ? -11.821 -2.088 17.142 1.00 61.94 94 ARG A N 1
ATOM 706 C CA . ARG A 1 94 ? -11.650 -1.642 18.530 1.00 61.94 94 ARG A CA 1
ATOM 707 C C . ARG A 1 94 ? -10.525 -0.613 18.692 1.00 61.94 94 ARG A C 1
ATOM 709 O O . ARG A 1 94 ? -10.619 0.222 19.582 1.00 61.94 94 ARG A O 1
ATOM 716 N N . ARG A 1 95 ? -9.489 -0.653 17.847 1.00 61.78 95 ARG A N 1
ATOM 717 C CA . ARG A 1 95 ? -8.332 0.257 17.910 1.00 61.78 95 ARG A CA 1
ATOM 718 C C . ARG A 1 95 ? -8.585 1.596 17.216 1.00 61.78 95 ARG A C 1
ATOM 720 O O . ARG A 1 95 ? -8.095 2.609 17.684 1.00 61.78 95 ARG A O 1
ATOM 727 N N . LEU A 1 96 ? -9.409 1.606 16.165 1.00 62.03 96 LEU A N 1
ATOM 728 C CA . LEU A 1 96 ? -9.914 2.842 15.552 1.00 62.03 96 LEU A CA 1
ATOM 729 C C . LEU A 1 96 ? -10.839 3.626 16.499 1.00 62.03 96 LEU A C 1
ATOM 731 O O . LEU A 1 96 ? -10.835 4.851 16.482 1.00 62.03 96 LEU A O 1
ATOM 735 N N . LEU A 1 97 ? -11.617 2.921 17.328 1.00 62.00 97 LEU A N 1
ATOM 736 C CA . LEU A 1 97 ? -12.546 3.523 18.293 1.00 62.00 97 LEU A CA 1
ATOM 737 C C . LEU A 1 97 ? -11.893 3.886 19.641 1.00 62.00 97 LEU A C 1
ATOM 739 O O . LEU A 1 97 ? -12.429 4.721 20.360 1.00 62.00 97 LEU A O 1
ATOM 743 N N . ASN A 1 98 ? -10.767 3.257 19.993 1.00 64.12 98 ASN A N 1
ATOM 744 C CA . ASN A 1 98 ? -9.997 3.519 21.213 1.00 64.12 98 ASN A CA 1
ATOM 745 C C . ASN A 1 98 ? -8.495 3.589 20.874 1.00 64.12 98 ASN A C 1
ATOM 747 O O . ASN A 1 98 ? -7.782 2.594 21.065 1.00 64.12 98 ASN A O 1
ATOM 751 N N . PRO A 1 99 ? -8.014 4.730 20.342 1.00 59.84 99 PRO A N 1
ATOM 752 C CA . PRO A 1 99 ? -6.586 4.946 20.131 1.00 59.84 99 PRO A CA 1
ATOM 753 C C . PRO A 1 99 ? -5.852 4.902 21.477 1.00 59.84 99 PRO A C 1
ATOM 755 O O . PRO A 1 99 ? -6.337 5.429 22.482 1.00 59.84 99 PRO A O 1
ATOM 758 N N . LEU A 1 100 ? -4.692 4.244 21.526 1.00 58.81 100 LEU A N 1
ATOM 759 C CA . LEU A 1 100 ? -3.863 4.238 22.730 1.00 58.81 100 LEU A CA 1
ATOM 760 C C . LEU A 1 100 ? -3.292 5.649 22.966 1.00 58.81 100 LEU A C 1
ATOM 762 O O . LEU A 1 100 ? -3.132 6.411 22.014 1.00 58.81 100 LEU A O 1
ATOM 766 N N . PRO A 1 101 ? -2.913 6.011 24.205 1.00 55.69 101 PRO A N 1
ATOM 767 C CA . PRO A 1 101 ? -2.394 7.348 24.518 1.00 55.69 101 PRO A CA 1
ATOM 768 C C . PRO A 1 101 ? -1.169 7.779 23.688 1.00 55.69 101 PRO A C 1
ATOM 770 O O . PRO A 1 101 ? -0.893 8.969 23.591 1.00 55.69 101 PRO A O 1
ATOM 773 N N . GLY A 1 102 ? -0.440 6.830 23.085 1.00 57.22 102 GLY A N 1
ATOM 774 C CA . GLY A 1 102 ? 0.682 7.099 22.176 1.00 57.22 102 GLY A CA 1
ATOM 775 C C . GLY A 1 102 ? 0.293 7.308 20.707 1.00 57.22 102 GLY A C 1
ATOM 776 O O . GLY A 1 102 ? 1.087 7.865 19.958 1.00 57.22 102 GLY A O 1
ATOM 777 N N . ASP A 1 103 ? -0.918 6.914 20.301 1.00 49.69 103 ASP A N 1
ATOM 778 C CA . ASP A 1 103 ? -1.399 7.030 18.915 1.00 49.69 103 ASP A CA 1
ATOM 779 C C . ASP A 1 103 ? -1.826 8.473 18.570 1.00 49.69 103 ASP A C 1
ATOM 781 O O . ASP A 1 103 ? -1.872 8.847 17.403 1.00 49.69 103 ASP A O 1
ATOM 785 N N . LEU A 1 104 ? -2.116 9.300 19.585 1.00 50.75 104 LEU A N 1
ATOM 786 C CA . LEU A 1 104 ? -2.496 10.714 19.442 1.00 50.75 104 LEU A CA 1
ATOM 787 C C . LEU A 1 104 ? -1.308 11.681 19.567 1.00 50.75 104 LEU A C 1
ATOM 789 O O . LEU A 1 104 ? -1.492 12.886 19.433 1.00 50.75 104 LEU A O 1
ATOM 793 N N . ALA A 1 105 ? -0.091 11.190 19.818 1.00 39.84 105 ALA A N 1
ATOM 794 C CA . ALA A 1 105 ? 1.079 12.025 20.115 1.00 39.84 105 ALA A CA 1
ATOM 795 C C . ALA A 1 105 ? 1.665 12.779 18.894 1.00 39.84 105 ALA A C 1
ATOM 797 O O . ALA A 1 105 ? 2.795 13.261 18.953 1.00 39.84 105 ALA A O 1
ATOM 798 N N . GLY A 1 106 ? 0.916 12.881 17.793 1.00 49.16 106 GLY A N 1
ATOM 799 C CA . GLY A 1 106 ? 1.325 13.563 16.561 1.00 49.16 106 GLY A CA 1
ATOM 800 C C . GLY A 1 106 ? 0.193 14.262 15.795 1.00 49.16 106 GLY A C 1
ATOM 801 O O . GLY A 1 106 ? 0.396 14.573 14.623 1.00 49.16 106 GLY A O 1
ATOM 802 N N . LEU A 1 107 ? -0.971 14.480 16.424 1.00 40.81 107 LEU A N 1
ATOM 803 C CA . LEU A 1 107 ? -2.019 15.401 15.948 1.00 40.81 107 LEU A CA 1
ATOM 804 C C . LEU A 1 107 ? -1.859 16.765 16.630 1.00 40.81 107 LEU A C 1
ATOM 806 O O . LEU A 1 107 ? -2.136 17.779 15.955 1.00 40.81 107 LEU A O 1
#

Foldseek 3Di:
DDLPPQQEQVNLQVVLLVLPVVSNVVNVVSVRDHDLCSLLSNLLNLNLVSNVVVVVSPRDARLCSLVNNLVNLNLSSNVVCVVVPRNHDPVNVVCNVPPDPVSPPPD

InterPro domains:
  IPR036770 Ankyrin repeat-containing domain superfamily [SSF48403] (15-86)

Organism: NCBI:txid89044

Radius of gyration: 14.55 Å; chains: 1; bounding box: 31×25×49 Å

pLDDT: mean 81.46, std 15.21, range [39.0, 95.12]